Protein AF-A0A812ZRA8-F1 (afdb_monomer_lite)

pLDDT: mean 93.05, std 5.47, range [52.62, 98.0]

InterPro domains:
  IPR006816 ELMO domain [PF04727] (4-100)
  IPR006816 ELMO domain [PS51335] (1-103)
  IPR050868 Engulfment and cell motility domain-containing protein [PTHR12771] (16-101)

Sequence (103 aa):
MLRTMYGKLSRNKVCPTVGRHWELLGFQSGDPRTDLNRSGGVLNVIQMFYFFAHHFDLMKAAYLLAQDAQHNFPLACVSINITKMVIECLLQGRLSKLCNNSR

Secondary structure (DSSP, 8-state):
-HHHHHHHHH------SSSTHHHHTT-SSS-HHHHHHHTTTHHHHHHHHHHHHHSHHHHHHHHHHTT-TTT---HHHHHHHHHHHHHHHHHTTHHHHHHHHT-

Radius of gyration: 15.03 Å; chains: 1; bounding box: 38×28×41 Å

Structure (mmCIF, N/CA/C/O backbone):
data_AF-A0A812ZRA8-F1
#
_entry.id   AF-A0A812ZRA8-F1
#
loop_
_atom_site.group_PDB
_atom_site.id
_atom_site.type_symbol
_atom_site.label_atom_id
_atom_site.label_alt_id
_atom_site.label_comp_id
_atom_site.label_asym_id
_atom_site.label_entity_id
_atom_site.label_seq_id
_atom_site.pdbx_PDB_ins_code
_atom_site.Cartn_x
_atom_site.Cartn_y
_atom_site.Cartn_z
_atom_site.occupancy
_atom_site.B_iso_or_equiv
_atom_site.auth_seq_id
_atom_site.auth_comp_id
_atom_site.auth_asym_id
_atom_site.auth_atom_id
_atom_site.pdbx_PDB_model_num
ATOM 1 N N . MET A 1 1 ? 8.759 -1.554 3.807 1.00 92.06 1 MET A N 1
ATOM 2 C CA . MET A 1 1 ? 7.442 -2.223 3.691 1.00 92.06 1 MET A CA 1
ATOM 3 C C . MET A 1 1 ? 7.016 -2.334 2.231 1.00 92.06 1 MET A C 1
ATOM 5 O O . MET A 1 1 ? 7.131 -3.424 1.691 1.00 92.06 1 MET A O 1
ATOM 9 N N . LEU A 1 2 ? 6.662 -1.237 1.546 1.00 93.81 2 LEU A N 1
ATOM 10 C CA . LEU A 1 2 ? 6.208 -1.290 0.141 1.00 93.81 2 LEU A CA 1
ATOM 11 C C . LEU A 1 2 ? 7.219 -1.921 -0.831 1.00 93.81 2 LEU A C 1
ATOM 13 O O . LEU A 1 2 ? 6.860 -2.811 -1.593 1.00 93.81 2 LEU A O 1
ATOM 17 N N . ARG A 1 3 ? 8.504 -1.547 -0.751 1.00 94.06 3 ARG A N 1
ATOM 18 C CA . ARG A 1 3 ? 9.568 -2.156 -1.577 1.00 94.06 3 ARG A CA 1
ATOM 19 C C . ARG A 1 3 ? 9.684 -3.672 -1.376 1.00 94.06 3 ARG A C 1
ATOM 21 O O . ARG A 1 3 ? 9.902 -4.411 -2.329 1.00 94.06 3 ARG A O 1
ATOM 28 N N . THR A 1 4 ? 9.518 -4.138 -0.138 1.00 94.50 4 THR A N 1
ATOM 29 C CA . THR A 1 4 ? 9.536 -5.567 0.210 1.00 94.50 4 THR A CA 1
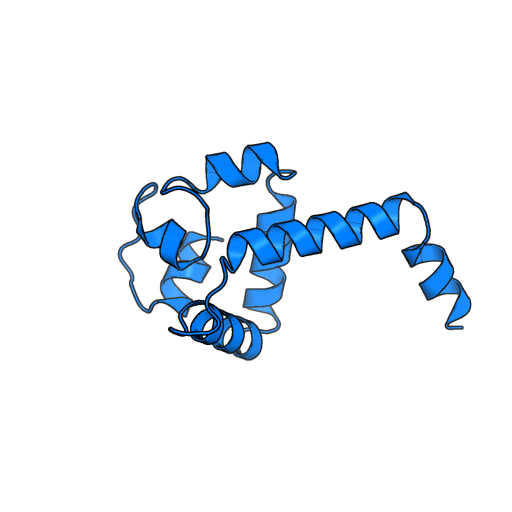ATOM 30 C C . THR A 1 4 ? 8.355 -6.299 -0.421 1.00 94.50 4 THR A C 1
ATOM 32 O O . THR A 1 4 ? 8.540 -7.367 -1.002 1.00 94.50 4 THR A O 1
ATOM 35 N N . MET A 1 5 ? 7.158 -5.709 -0.341 1.00 95.00 5 MET A N 1
ATOM 36 C CA . MET A 1 5 ? 5.953 -6.250 -0.970 1.00 95.00 5 MET A CA 1
ATOM 37 C C . MET A 1 5 ? 6.111 -6.328 -2.484 1.00 95.00 5 MET A C 1
ATOM 39 O O . MET A 1 5 ? 5.943 -7.404 -3.051 1.00 95.00 5 MET A O 1
ATOM 43 N N . TYR A 1 6 ? 6.511 -5.219 -3.116 1.00 94.62 6 TYR A N 1
ATOM 44 C CA . TYR A 1 6 ? 6.767 -5.161 -4.552 1.00 94.62 6 TYR A CA 1
ATOM 45 C C . TYR A 1 6 ? 7.742 -6.258 -4.978 1.00 94.62 6 TYR A C 1
ATOM 47 O O . TYR A 1 6 ? 7.432 -7.036 -5.879 1.00 94.62 6 TYR A O 1
ATOM 55 N N . GLY A 1 7 ? 8.887 -6.375 -4.300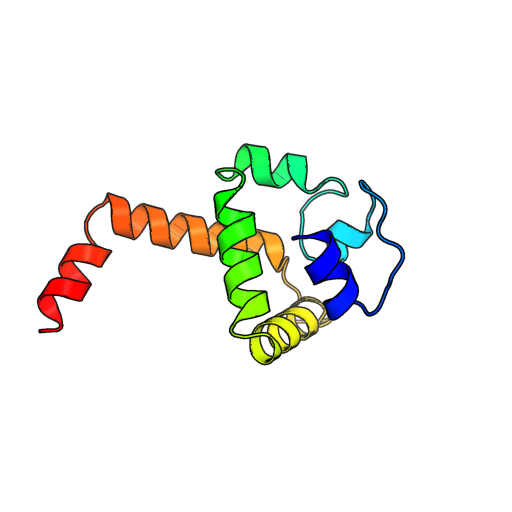 1.00 94.38 7 GLY A N 1
ATOM 56 C CA . GLY A 1 7 ? 9.912 -7.3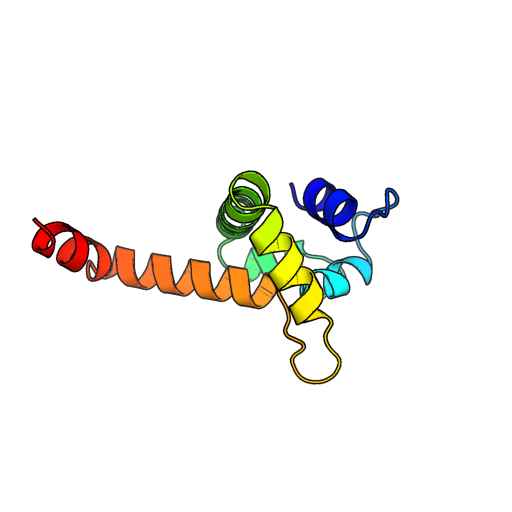42 -4.679 1.00 94.38 7 GLY A CA 1
ATOM 57 C C . GLY A 1 7 ? 9.473 -8.798 -4.533 1.00 94.38 7 GLY A C 1
ATOM 58 O O . GLY A 1 7 ? 9.818 -9.625 -5.376 1.00 94.38 7 GLY A O 1
ATOM 59 N N . LYS A 1 8 ? 8.675 -9.124 -3.508 1.00 94.75 8 LYS A N 1
ATOM 60 C CA . LYS A 1 8 ? 8.129 -10.480 -3.349 1.00 94.75 8 LYS A CA 1
ATOM 61 C C . LYS A 1 8 ? 6.992 -10.791 -4.324 1.00 94.75 8 LYS A C 1
ATOM 63 O O . LYS A 1 8 ? 6.947 -11.910 -4.828 1.00 94.75 8 LYS A O 1
ATOM 68 N N . LEU A 1 9 ? 6.089 -9.844 -4.578 1.00 93.75 9 LEU A N 1
ATOM 69 C CA . LEU A 1 9 ? 4.919 -10.055 -5.439 1.00 93.75 9 LEU A CA 1
ATOM 70 C C . LEU A 1 9 ? 5.300 -10.091 -6.924 1.00 93.75 9 LEU A C 1
ATOM 72 O O . LEU A 1 9 ? 4.939 -11.030 -7.625 1.00 93.75 9 LEU A O 1
ATOM 76 N N . SER A 1 10 ? 6.091 -9.116 -7.379 1.00 91.12 10 SER A N 1
ATOM 77 C CA . SER A 1 10 ? 6.507 -8.991 -8.786 1.00 91.12 10 SER A CA 1
ATOM 78 C C . SER A 1 10 ? 7.730 -9.838 -9.151 1.00 91.12 10 SER A C 1
ATOM 80 O O . SER A 1 10 ? 8.083 -9.936 -10.321 1.00 91.12 10 SER A O 1
ATOM 82 N N . ARG A 1 11 ? 8.419 -10.416 -8.153 1.00 89.50 11 ARG A N 1
ATOM 83 C CA . ARG A 1 11 ? 9.735 -11.074 -8.291 1.00 89.50 11 ARG A CA 1
ATOM 84 C C . ARG A 1 11 ? 10.844 -10.162 -8.851 1.00 89.50 11 ARG A C 1
ATOM 86 O O . ARG A 1 11 ? 11.918 -10.655 -9.190 1.00 89.50 11 ARG A O 1
ATOM 93 N N . ASN A 1 12 ? 10.638 -8.840 -8.875 1.00 88.44 12 ASN A N 1
ATOM 94 C CA . ASN A 1 12 ? 11.629 -7.860 -9.320 1.00 88.44 12 ASN A CA 1
ATOM 95 C C . ASN A 1 12 ? 12.410 -7.263 -8.145 1.00 88.44 12 ASN A C 1
ATOM 97 O O . ASN A 1 12 ? 11.845 -6.686 -7.219 1.00 88.44 12 ASN A O 1
ATOM 101 N N . LYS A 1 13 ? 13.744 -7.332 -8.198 1.00 82.88 13 LYS A N 1
ATOM 102 C CA . LYS A 1 13 ? 14.612 -6.756 -7.149 1.00 82.88 13 LYS A CA 1
ATOM 103 C C . LYS A 1 13 ? 14.865 -5.253 -7.330 1.00 82.88 13 LYS A C 1
ATOM 105 O O . LYS A 1 13 ? 15.213 -4.559 -6.371 1.00 82.88 13 LYS A O 1
ATOM 110 N N . VAL A 1 14 ? 14.681 -4.749 -8.550 1.00 89.81 14 VAL A N 1
ATOM 111 C CA . VAL A 1 14 ? 14.839 -3.331 -8.889 1.00 89.81 14 VAL A CA 1
ATOM 112 C C . VAL A 1 14 ? 13.534 -2.606 -8.581 1.00 89.81 14 VAL A C 1
ATOM 114 O O . VAL A 1 14 ? 12.501 -2.890 -9.176 1.00 89.81 14 VAL A O 1
ATOM 117 N N . CYS A 1 15 ? 13.583 -1.687 -7.622 1.00 91.38 15 CYS A N 1
ATOM 118 C CA . CYS A 1 15 ? 12.434 -0.915 -7.157 1.00 91.38 15 CYS A CA 1
ATOM 119 C C . CYS A 1 15 ? 12.936 0.494 -6.818 1.00 91.38 15 CYS A C 1
ATOM 121 O O . CYS A 1 15 ? 13.416 0.708 -5.698 1.00 91.38 15 CYS A O 1
ATOM 123 N N . PRO A 1 16 ? 12.962 1.406 -7.810 1.00 92.69 16 PRO A N 1
ATOM 124 C CA . PRO A 1 16 ? 13.301 2.802 -7.570 1.00 92.69 16 PRO A CA 1
ATOM 125 C C . PRO A 1 16 ? 12.243 3.456 -6.675 1.00 92.69 16 PRO A C 1
ATOM 127 O O . PRO A 1 16 ? 11.119 2.978 -6.568 1.00 92.69 16 PRO A O 1
ATOM 130 N N . THR A 1 17 ? 12.578 4.569 -6.026 1.00 89.31 17 THR A N 1
ATOM 131 C CA . THR A 1 17 ? 11.642 5.240 -5.107 1.00 89.31 17 THR A CA 1
ATOM 132 C C . THR A 1 17 ? 10.377 5.731 -5.818 1.00 89.31 17 THR A C 1
ATOM 134 O O . THR A 1 17 ? 9.296 5.682 -5.241 1.00 89.31 17 THR A O 1
ATOM 137 N N . VAL A 1 18 ? 10.502 6.154 -7.079 1.00 93.75 18 VAL A N 1
ATOM 138 C CA . VAL A 1 18 ? 9.412 6.652 -7.928 1.00 93.75 18 VAL A CA 1
ATOM 139 C C . VAL A 1 18 ? 9.456 5.920 -9.271 1.00 93.75 18 VAL A C 1
ATOM 141 O O . VAL A 1 18 ? 10.534 5.667 -9.810 1.00 93.75 18 VAL A O 1
ATOM 144 N N . GLY A 1 19 ? 8.294 5.560 -9.810 1.00 94.06 19 GLY A N 1
ATOM 145 C CA . GLY A 1 19 ? 8.131 4.996 -11.147 1.00 94.06 19 GLY A CA 1
ATOM 146 C C . GLY A 1 19 ? 6.834 4.202 -11.309 1.00 94.06 19 GLY A C 1
ATOM 147 O O . GLY A 1 19 ? 6.208 3.811 -10.328 1.00 94.06 19 GLY A O 1
ATOM 148 N N . ARG A 1 20 ? 6.480 3.885 -12.561 1.00 93.12 20 ARG A N 1
ATOM 149 C CA . ARG A 1 20 ? 5.233 3.181 -12.938 1.00 93.12 20 ARG A CA 1
ATOM 150 C C . ARG A 1 20 ? 5.038 1.812 -12.282 1.00 93.12 20 ARG A C 1
ATOM 152 O O . ARG A 1 20 ? 3.936 1.293 -12.225 1.00 93.12 20 ARG A O 1
ATOM 159 N N . HIS A 1 21 ? 6.099 1.214 -11.751 1.00 93.12 21 HIS A N 1
ATOM 160 C CA . HIS A 1 21 ? 6.011 -0.043 -11.014 1.00 93.12 21 HIS A CA 1
ATOM 161 C C . HIS A 1 21 ? 5.111 0.037 -9.764 1.00 93.12 21 HIS A C 1
ATOM 163 O O . HIS A 1 21 ? 4.603 -0.990 -9.321 1.00 93.12 21 HIS A O 1
ATOM 169 N N . TRP A 1 22 ? 4.872 1.233 -9.216 1.00 95.12 22 TRP A N 1
ATOM 170 C CA . TRP A 1 22 ? 3.882 1.428 -8.155 1.00 95.12 22 TRP A CA 1
ATOM 171 C C . TRP A 1 22 ? 2.439 1.342 -8.667 1.00 95.12 22 TRP A C 1
ATOM 173 O O . TRP A 1 22 ? 1.578 0.827 -7.956 1.00 95.12 22 TRP A O 1
ATOM 183 N N . GLU A 1 23 ? 2.181 1.726 -9.917 1.00 93.25 23 GLU A N 1
ATOM 184 C CA . GLU A 1 23 ? 0.872 1.547 -10.562 1.00 93.25 23 GLU A CA 1
ATOM 185 C C . GLU A 1 23 ? 0.553 0.055 -10.743 1.00 93.25 23 GLU A C 1
ATOM 187 O O . GLU A 1 23 ? -0.596 -0.349 -10.601 1.00 93.25 23 GLU A O 1
ATOM 192 N N . LEU A 1 24 ? 1.574 -0.799 -10.917 1.00 91.50 24 LEU A N 1
ATOM 193 C CA . LEU A 1 24 ? 1.400 -2.262 -10.930 1.00 91.50 24 LEU A CA 1
ATOM 194 C C . LEU A 1 24 ? 0.933 -2.822 -9.579 1.00 91.50 24 LEU A C 1
ATOM 196 O O . LEU A 1 24 ? 0.286 -3.862 -9.537 1.00 91.50 24 LEU A O 1
ATOM 200 N N . LEU A 1 25 ? 1.265 -2.159 -8.467 1.00 93.50 25 LEU A N 1
ATOM 201 C CA . LEU A 1 25 ? 0.694 -2.481 -7.153 1.00 93.50 25 LEU A CA 1
ATOM 202 C C . LEU A 1 25 ? -0.684 -1.836 -6.940 1.00 93.50 25 LEU A C 1
ATOM 204 O O . LEU A 1 25 ? -1.334 -2.111 -5.932 1.00 93.50 25 LEU A O 1
ATOM 208 N N . GLY A 1 26 ? -1.139 -1.003 -7.875 1.00 95.00 26 GLY A N 1
ATOM 209 C CA . GLY A 1 26 ? -2.429 -0.330 -7.832 1.00 95.00 26 GLY A CA 1
ATOM 210 C C . GLY A 1 26 ? -2.423 1.006 -7.094 1.00 95.00 26 GLY A C 1
ATOM 211 O O . GLY A 1 26 ? -3.455 1.356 -6.530 1.00 95.00 26 GLY A O 1
ATOM 212 N N . PHE A 1 27 ? -1.290 1.719 -7.038 1.00 95.62 27 PHE A N 1
ATOM 213 C CA . PHE A 1 27 ? -1.264 3.148 -6.680 1.00 95.62 27 PHE A CA 1
ATOM 214 C C . PHE A 1 27 ? -1.686 4.010 -7.882 1.00 95.62 27 PHE A C 1
ATOM 216 O O . PHE A 1 27 ? -1.510 3.586 -9.023 1.00 95.62 27 PHE A O 1
ATOM 223 N N . GLN A 1 28 ? -2.225 5.215 -7.655 1.00 92.50 28 GLN A N 1
ATOM 224 C CA . GLN A 1 28 ? -2.689 6.078 -8.755 1.00 92.50 28 GLN A CA 1
ATOM 225 C C . GLN A 1 28 ? -1.549 6.789 -9.481 1.00 92.50 28 GLN A C 1
ATOM 227 O O . GLN A 1 28 ? -1.724 7.252 -10.607 1.00 92.50 28 GLN A O 1
ATOM 232 N N . SER A 1 29 ? -0.393 6.917 -8.833 1.00 91.62 29 SER A N 1
ATOM 233 C CA . SER A 1 29 ? 0.775 7.556 -9.421 1.00 91.62 29 SER A CA 1
ATOM 234 C C . SER A 1 29 ? 2.034 6.720 -9.233 1.00 91.62 29 SER A C 1
ATOM 236 O O . SER A 1 29 ? 2.122 5.840 -8.374 1.00 91.62 29 SER A O 1
ATOM 238 N N . GLY A 1 30 ? 3.065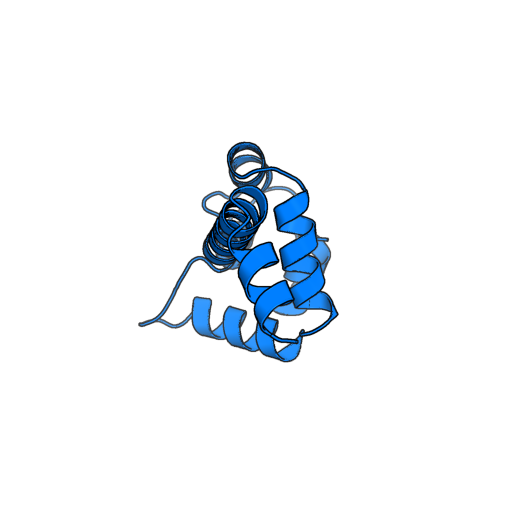 7.073 -9.997 1.00 92.94 30 GLY A N 1
ATOM 239 C CA . GLY A 1 30 ? 4.404 6.539 -9.804 1.00 92.94 30 GLY A CA 1
ATOM 240 C C . GLY A 1 30 ? 5.066 6.950 -8.484 1.00 92.94 30 GLY A C 1
ATOM 241 O O . GLY A 1 30 ? 6.198 6.541 -8.256 1.00 92.94 30 GLY A O 1
ATOM 242 N N . ASP A 1 31 ? 4.431 7.748 -7.621 1.00 94.31 31 ASP A N 1
ATOM 243 C CA . ASP A 1 31 ? 4.928 8.036 -6.276 1.00 94.31 31 ASP A CA 1
ATOM 244 C C . ASP A 1 31 ? 3.865 7.693 -5.214 1.00 94.31 31 ASP A C 1
ATOM 246 O O . ASP A 1 31 ? 2.952 8.492 -4.977 1.00 94.31 31 ASP A O 1
ATOM 250 N N . PRO A 1 32 ? 4.007 6.561 -4.496 1.00 92.62 32 PRO A N 1
ATOM 251 C CA . PRO A 1 32 ? 3.006 6.091 -3.538 1.00 92.62 32 PRO A CA 1
ATOM 252 C C . PRO A 1 32 ? 2.811 7.054 -2.361 1.00 92.62 32 PRO A C 1
ATOM 254 O O . PRO A 1 32 ? 1.802 6.982 -1.661 1.00 92.62 32 PRO A O 1
ATOM 257 N N . ARG A 1 33 ? 3.756 7.975 -2.118 1.00 91.94 33 ARG A N 1
ATOM 258 C CA . ARG A 1 33 ? 3.621 8.997 -1.069 1.00 91.94 33 ARG A CA 1
ATOM 259 C C . ARG A 1 33 ? 2.463 9.947 -1.361 1.00 91.94 33 ARG A C 1
ATOM 261 O O . ARG A 1 33 ? 1.827 10.418 -0.424 1.00 91.94 33 ARG A O 1
ATOM 268 N N . THR A 1 34 ? 2.181 10.222 -2.633 1.00 90.12 34 THR A N 1
ATOM 269 C CA . THR A 1 34 ? 1.111 11.151 -3.025 1.00 90.12 34 THR A CA 1
ATOM 270 C C . THR A 1 34 ? -0.269 10.600 -2.670 1.00 90.12 34 THR A C 1
ATOM 272 O O . THR A 1 34 ? -1.068 11.320 -2.069 1.00 90.12 34 THR A O 1
ATOM 275 N N . ASP A 1 35 ? -0.508 9.318 -2.952 1.00 88.06 35 ASP A N 1
ATOM 276 C CA . ASP A 1 35 ? -1.698 8.584 -2.535 1.00 88.06 35 ASP A CA 1
ATOM 277 C C . ASP A 1 35 ? -1.793 8.547 -1.002 1.00 88.06 35 ASP A C 1
ATOM 279 O O . ASP A 1 35 ? -2.760 9.026 -0.413 1.00 88.06 35 ASP A O 1
ATOM 283 N N . LEU A 1 36 ? -0.743 8.071 -0.326 1.00 90.94 36 LEU A N 1
ATOM 284 C CA . LEU A 1 36 ? -0.753 7.878 1.128 1.00 90.94 36 LEU A CA 1
ATOM 285 C C . LEU A 1 36 ? -0.981 9.176 1.910 1.00 90.94 36 LEU A C 1
ATOM 287 O O . LEU A 1 36 ? -1.733 9.169 2.887 1.00 90.94 36 LEU A O 1
ATOM 291 N N . ASN A 1 37 ? -0.390 10.293 1.479 1.00 89.06 37 ASN A N 1
A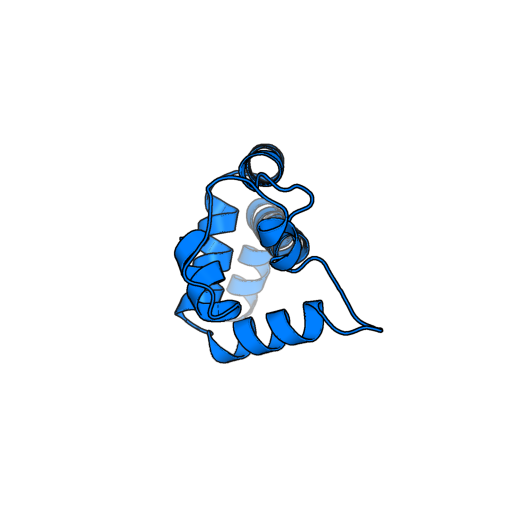TOM 292 C CA . ASN A 1 37 ? -0.569 11.591 2.134 1.00 89.06 37 ASN A CA 1
ATOM 293 C C . ASN A 1 37 ? -2.029 12.073 2.099 1.00 89.06 37 ASN A C 1
ATOM 295 O O . ASN A 1 37 ? -2.443 12.818 2.983 1.00 89.06 37 ASN A O 1
ATOM 299 N N . ARG A 1 38 ? -2.822 11.630 1.116 1.00 84.19 38 ARG A N 1
ATOM 300 C CA . ARG A 1 38 ? -4.250 11.968 0.997 1.00 84.19 38 ARG A CA 1
ATOM 301 C C . ARG A 1 38 ? -5.164 10.990 1.733 1.00 84.19 38 ARG A C 1
ATOM 303 O O . ARG A 1 38 ? -6.327 11.306 1.966 1.00 84.19 38 ARG A O 1
ATOM 310 N N . SER A 1 39 ? -4.661 9.810 2.092 1.00 82.12 39 SER A N 1
ATOM 311 C CA . SER A 1 39 ? -5.496 8.683 2.521 1.00 82.12 39 SER A CA 1
ATOM 312 C C . SER A 1 39 ? -5.301 8.250 3.975 1.00 82.12 39 SER A C 1
ATOM 314 O O . SER A 1 39 ? -5.673 7.137 4.329 1.00 82.12 39 SER A O 1
ATOM 316 N N . GLY A 1 40 ? -4.720 9.087 4.837 1.00 80.69 40 GLY A N 1
ATOM 317 C CA . GLY A 1 40 ? -4.465 8.727 6.243 1.00 80.69 40 GLY A CA 1
ATOM 318 C C . GLY A 1 40 ? -3.084 8.111 6.497 1.00 80.69 40 GLY A C 1
ATOM 319 O O . GLY A 1 40 ? -2.847 7.505 7.541 1.00 80.69 40 GLY A O 1
ATOM 320 N N . GLY A 1 41 ? -2.151 8.278 5.556 1.00 90.50 41 GLY A N 1
ATOM 321 C CA . GLY A 1 41 ? -0.722 8.085 5.780 1.00 90.50 41 GLY A CA 1
ATOM 322 C C . GLY A 1 41 ? -0.309 6.639 6.052 1.00 90.50 41 GLY A C 1
ATOM 323 O O . GLY A 1 41 ? -0.740 5.701 5.376 1.00 90.50 41 GLY A O 1
ATOM 324 N N . VAL A 1 42 ? 0.578 6.472 7.037 1.00 93.12 42 VAL A N 1
ATOM 325 C CA . VAL A 1 42 ? 1.316 5.225 7.301 1.00 93.12 42 VAL A CA 1
ATOM 326 C C . VAL A 1 42 ? 0.424 4.047 7.702 1.00 93.12 42 VAL A C 1
ATOM 328 O O . VAL A 1 42 ? 0.795 2.902 7.450 1.00 93.12 42 VAL A O 1
ATOM 331 N N . LEU A 1 43 ? -0.765 4.299 8.263 1.00 94.75 43 LEU A N 1
ATOM 332 C CA . LEU A 1 43 ? -1.685 3.240 8.685 1.00 94.75 43 LEU A CA 1
ATOM 333 C C . LEU A 1 43 ? -2.049 2.310 7.522 1.00 94.75 43 LEU A C 1
ATOM 335 O O . LEU A 1 43 ? -2.026 1.093 7.688 1.00 94.75 43 LEU A O 1
ATOM 339 N N . ASN A 1 44 ? -2.295 2.860 6.331 1.00 95.12 44 ASN A N 1
ATOM 340 C CA . ASN A 1 44 ? -2.601 2.053 5.148 1.00 95.12 44 ASN A CA 1
ATOM 341 C C . ASN A 1 44 ? -1.440 1.134 4.761 1.00 95.12 44 ASN A C 1
ATOM 343 O O . ASN A 1 44 ? -1.648 -0.013 4.373 1.00 95.12 44 ASN A O 1
ATOM 347 N N . VAL A 1 45 ? -0.202 1.623 4.896 1.00 95.06 45 VAL A N 1
ATOM 348 C CA . VAL A 1 45 ? 0.996 0.818 4.627 1.00 95.06 45 VAL A CA 1
ATOM 349 C C . VAL A 1 45 ? 1.104 -0.317 5.636 1.00 95.06 45 VAL A C 1
ATOM 351 O O . VAL A 1 45 ? 1.431 -1.435 5.249 1.00 95.06 45 VAL A O 1
ATOM 354 N N . ILE A 1 46 ? 0.810 -0.048 6.909 1.00 96.00 46 ILE A N 1
ATOM 355 C CA . ILE A 1 46 ? 0.841 -1.054 7.974 1.00 96.00 46 ILE A CA 1
ATOM 356 C C . ILE A 1 46 ? -0.222 -2.124 7.733 1.00 96.00 46 ILE A C 1
ATOM 358 O O . ILE A 1 46 ? 0.120 -3.301 7.733 1.00 96.00 46 ILE A O 1
ATOM 362 N N . GLN A 1 47 ? -1.471 -1.736 7.470 1.00 95.81 47 GLN A N 1
ATOM 363 C CA . GLN A 1 47 ? -2.572 -2.674 7.226 1.00 95.81 47 GLN A CA 1
ATOM 364 C C . GLN A 1 47 ? -2.307 -3.554 6.000 1.00 95.81 47 GLN A C 1
ATOM 366 O O . GLN A 1 47 ? -2.382 -4.780 6.072 1.00 95.81 47 GLN A O 1
ATOM 371 N N . MET A 1 48 ? -1.901 -2.943 4.887 1.00 95.94 48 MET A N 1
ATOM 372 C CA . MET A 1 48 ? -1.599 -3.679 3.662 1.00 95.94 48 MET A CA 1
ATOM 373 C C . MET A 1 48 ? -0.372 -4.594 3.826 1.00 95.94 48 MET A C 1
ATOM 375 O O . MET A 1 48 ? -0.362 -5.721 3.332 1.00 95.94 48 MET A O 1
ATOM 379 N N . PHE A 1 49 ? 0.660 -4.150 4.550 1.00 97.12 49 PHE A N 1
ATOM 380 C CA . PHE A 1 49 ? 1.825 -4.986 4.845 1.00 97.12 49 PHE A CA 1
ATOM 381 C C . PHE A 1 49 ? 1.499 -6.118 5.820 1.00 97.12 49 PHE A C 1
ATOM 383 O O . PHE A 1 49 ? 2.035 -7.210 5.664 1.00 97.12 49 PHE A O 1
ATOM 390 N N . TYR A 1 50 ? 0.623 -5.881 6.798 1.00 97.62 50 TYR A N 1
ATOM 391 C CA . TYR A 1 50 ? 0.139 -6.910 7.714 1.00 97.62 50 TYR A CA 1
ATOM 392 C C . TYR A 1 50 ? -0.592 -8.007 6.938 1.00 97.62 50 TYR A C 1
ATOM 394 O O . TYR A 1 50 ? -0.251 -9.181 7.067 1.00 97.62 50 TYR A O 1
ATOM 402 N N . PHE A 1 51 ? -1.511 -7.622 6.048 1.00 97.44 51 PHE A N 1
ATOM 403 C CA . PHE A 1 51 ? -2.194 -8.560 5.160 1.00 97.44 51 PHE A CA 1
ATOM 404 C C . PHE A 1 51 ? -1.202 -9.362 4.305 1.00 97.44 51 PHE A C 1
ATOM 406 O O . PHE A 1 51 ? -1.262 -10.589 4.266 1.00 97.44 51 PHE A O 1
ATOM 413 N N . PHE A 1 52 ? -0.218 -8.690 3.704 1.00 97.69 52 PHE A N 1
ATOM 414 C CA . PHE A 1 52 ? 0.860 -9.344 2.961 1.00 97.69 52 PHE A CA 1
ATOM 415 C C . PHE A 1 52 ? 1.691 -10.320 3.813 1.00 97.69 52 PHE A C 1
ATOM 417 O O . PHE A 1 52 ? 2.065 -11.384 3.323 1.00 97.69 52 PHE A O 1
ATOM 424 N N . ALA A 1 53 ? 2.020 -9.958 5.054 1.00 97.56 53 ALA A N 1
ATOM 425 C CA . ALA A 1 53 ? 2.909 -10.736 5.912 1.00 97.56 53 ALA A CA 1
ATOM 426 C C . ALA A 1 53 ? 2.215 -11.965 6.516 1.00 97.56 53 ALA A C 1
ATOM 428 O O . ALA A 1 53 ? 2.840 -13.020 6.615 1.00 97.56 53 ALA A O 1
ATOM 429 N N . HIS A 1 54 ?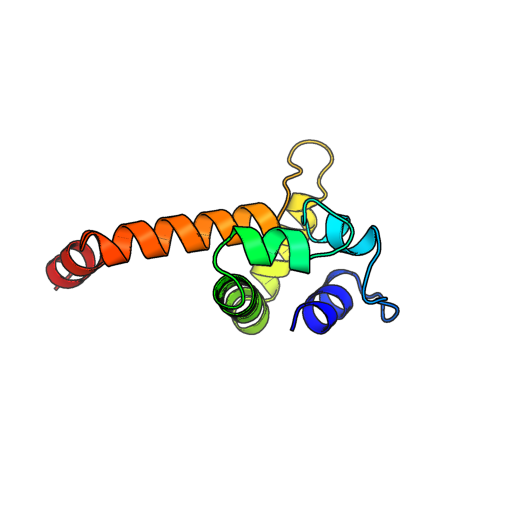 0.941 -11.838 6.893 1.00 98.00 54 HIS A N 1
ATOM 430 C CA . HIS A 1 54 ? 0.183 -12.896 7.567 1.00 98.00 54 HIS A CA 1
ATOM 431 C C . HIS A 1 54 ? -0.664 -13.748 6.616 1.00 98.00 54 HIS A C 1
ATOM 433 O O . HIS A 1 54 ? -0.946 -14.904 6.919 1.00 98.00 54 HIS A O 1
ATOM 439 N N . HIS A 1 55 ? -1.034 -13.211 5.452 1.00 97.56 55 HIS A N 1
ATOM 440 C CA . HIS A 1 55 ? -1.889 -13.881 4.471 1.00 97.56 55 HIS A CA 1
ATOM 441 C C . HIS A 1 55 ? -1.296 -13.771 3.061 1.00 97.56 55 HIS A C 1
ATOM 443 O O . HIS A 1 55 ? -1.966 -13.365 2.110 1.00 97.56 55 HIS A O 1
ATOM 449 N N . PHE A 1 56 ? -0.016 -14.129 2.923 1.00 97.19 56 PHE A N 1
ATOM 450 C CA . PHE A 1 56 ? 0.736 -13.947 1.679 1.00 97.19 56 PHE A CA 1
ATOM 451 C C . PHE A 1 56 ? 0.075 -14.601 0.459 1.00 97.19 56 PHE A C 1
ATOM 453 O O . PHE A 1 56 ? -0.001 -13.967 -0.591 1.00 97.19 56 PHE A O 1
ATOM 460 N N . ASP A 1 57 ? -0.426 -15.833 0.582 1.00 97.50 57 ASP A N 1
ATOM 461 C CA . ASP A 1 57 ? -1.044 -16.539 -0.548 1.00 97.50 57 ASP A CA 1
ATOM 462 C C . ASP A 1 57 ? -2.310 -15.831 -1.041 1.00 97.50 57 ASP A C 1
ATOM 464 O O . ASP A 1 57 ? -2.509 -15.687 -2.248 1.00 97.50 57 ASP A O 1
ATOM 468 N N . LEU A 1 58 ? -3.113 -15.292 -0.118 1.00 97.62 58 LEU A N 1
ATOM 469 C CA . LEU A 1 58 ? -4.306 -14.518 -0.452 1.00 97.62 58 LEU A CA 1
ATOM 470 C C . LEU A 1 58 ? -3.942 -13.156 -1.055 1.00 97.62 58 LEU A C 1
ATOM 472 O O . LEU A 1 58 ? -4.510 -12.766 -2.072 1.00 97.62 58 LEU A O 1
ATOM 476 N N . MET A 1 59 ? -2.949 -12.460 -0.492 1.00 97.06 59 MET A N 1
ATOM 477 C CA . MET A 1 59 ? -2.420 -11.218 -1.068 1.00 97.06 59 MET A CA 1
ATOM 478 C C . MET A 1 59 ? -1.876 -11.447 -2.486 1.00 97.06 59 MET A C 1
ATOM 480 O O . MET A 1 59 ? -2.080 -10.623 -3.377 1.00 97.06 59 MET A O 1
ATOM 484 N N . LYS A 1 60 ? -1.201 -12.576 -2.723 1.00 96.69 60 LYS A N 1
ATOM 485 C CA . LYS A 1 60 ? -0.680 -12.950 -4.040 1.00 96.69 60 LYS A CA 1
ATOM 486 C C . LYS A 1 60 ? -1.807 -13.268 -5.021 1.00 96.69 60 LYS A C 1
ATOM 488 O O . LYS A 1 60 ? -1.739 -12.815 -6.159 1.00 96.69 60 LYS A O 1
ATOM 493 N N . ALA A 1 61 ? -2.834 -14.003 -4.599 1.00 96.50 61 ALA A N 1
ATOM 494 C CA . ALA A 1 61 ? -4.013 -14.257 -5.424 1.00 96.50 61 ALA A CA 1
ATOM 495 C C . ALA A 1 61 ? -4.729 -12.947 -5.795 1.00 96.50 61 ALA A C 1
ATOM 497 O O . ALA A 1 61 ? -5.012 -12.719 -6.968 1.00 96.50 61 ALA A O 1
ATOM 498 N N . ALA A 1 62 ? -4.921 -12.045 -4.827 1.00 96.25 62 ALA A N 1
ATOM 499 C CA . ALA A 1 62 ? -5.490 -10.719 -5.063 1.00 96.25 62 ALA A CA 1
ATOM 500 C C . ALA A 1 62 ? -4.628 -9.880 -6.021 1.00 96.25 62 ALA A C 1
ATOM 502 O O . ALA A 1 62 ? -5.163 -9.224 -6.905 1.00 96.25 62 ALA A O 1
ATOM 503 N N . TYR A 1 63 ? -3.299 -9.935 -5.892 1.00 96.06 63 TYR A N 1
ATOM 504 C CA . TYR A 1 63 ? -2.366 -9.268 -6.806 1.00 96.06 63 TYR A CA 1
ATOM 505 C C . TYR A 1 63 ? -2.432 -9.803 -8.239 1.00 96.06 63 TYR A C 1
ATOM 507 O O . TYR A 1 63 ? -2.337 -9.019 -9.182 1.00 96.06 63 TYR A O 1
ATOM 515 N N . LEU A 1 64 ? -2.597 -11.114 -8.423 1.00 95.38 64 LEU A N 1
ATOM 516 C CA . LEU A 1 64 ? -2.770 -11.701 -9.753 1.00 95.38 64 LEU A CA 1
ATOM 517 C C . LEU A 1 64 ? -4.125 -11.316 -10.357 1.00 95.38 64 LEU A C 1
ATOM 519 O O . LEU A 1 64 ? -4.170 -10.905 -11.511 1.00 95.38 64 LEU A O 1
ATOM 523 N N . LEU A 1 65 ? -5.201 -11.372 -9.567 1.00 95.69 65 LEU A N 1
ATOM 524 C CA . LEU A 1 65 ? -6.538 -10.962 -10.006 1.00 95.69 65 LEU A CA 1
ATOM 525 C C . LEU A 1 65 ? -6.597 -9.470 -10.360 1.00 95.69 65 LEU A C 1
ATOM 527 O O . LEU A 1 65 ? -7.207 -9.097 -11.352 1.00 95.69 65 LEU A O 1
ATOM 531 N N . ALA A 1 66 ? -5.908 -8.619 -9.599 1.00 95.75 66 ALA A N 1
ATOM 532 C CA . ALA A 1 66 ? -5.813 -7.185 -9.868 1.00 95.75 66 ALA A CA 1
ATOM 533 C C . ALA A 1 66 ? -5.195 -6.856 -11.242 1.00 95.75 66 ALA A C 1
ATOM 535 O O . ALA A 1 66 ? -5.393 -5.752 -11.746 1.00 95.75 66 ALA A O 1
ATOM 536 N N . GLN A 1 67 ? -4.461 -7.798 -11.841 1.00 92.44 67 GLN A N 1
ATOM 537 C CA . GLN A 1 67 ? -3.839 -7.682 -13.164 1.00 92.44 67 GLN A CA 1
ATOM 538 C C . GLN A 1 67 ? -4.627 -8.408 -14.267 1.00 92.44 67 GLN A C 1
ATOM 540 O O . GLN A 1 67 ? -4.179 -8.432 -15.413 1.00 92.44 67 GLN A O 1
ATOM 545 N N . ASP A 1 68 ? -5.772 -9.010 -13.938 1.00 93.69 68 ASP A N 1
ATOM 546 C CA . ASP A 1 68 ? -6.619 -9.704 -14.905 1.00 93.69 68 ASP A CA 1
ATOM 547 C C . ASP A 1 68 ? -7.161 -8.743 -15.973 1.00 93.69 68 ASP A C 1
ATOM 549 O O . ASP A 1 68 ? -7.508 -7.602 -15.685 1.00 93.69 68 ASP A O 1
ATOM 553 N N . ALA A 1 69 ? -7.274 -9.201 -17.219 1.00 90.94 69 ALA A N 1
ATOM 554 C CA . ALA A 1 69 ? -7.700 -8.339 -18.321 1.00 90.94 69 ALA A CA 1
ATOM 555 C C . ALA A 1 69 ? -9.163 -7.869 -18.204 1.00 90.94 69 ALA A C 1
ATOM 557 O O . ALA A 1 69 ? -9.500 -6.820 -18.751 1.00 90.94 69 ALA A O 1
ATOM 558 N N . GLN A 1 70 ? -10.026 -8.630 -17.523 1.00 91.44 70 GLN A N 1
ATOM 559 C CA . GLN A 1 70 ? -11.452 -8.315 -17.386 1.00 91.44 70 GLN A CA 1
ATOM 560 C C . GLN A 1 70 ? -11.814 -7.780 -15.998 1.00 91.44 70 GLN A C 1
ATOM 562 O O . GLN A 1 70 ? -12.700 -6.936 -15.887 1.00 91.44 70 GLN A O 1
ATOM 567 N N . HIS A 1 71 ? -11.129 -8.249 -14.955 1.00 89.25 71 HIS A N 1
ATOM 568 C CA . HIS A 1 71 ? -11.438 -7.939 -13.557 1.00 89.25 71 HIS A CA 1
ATOM 569 C C . HIS A 1 71 ? -10.328 -7.144 -12.864 1.00 89.25 71 HIS A C 1
ATOM 571 O O . HIS A 1 71 ? -10.196 -7.230 -11.642 1.00 89.25 71 HIS A O 1
ATOM 577 N N . ASN A 1 72 ? -9.508 -6.395 -13.610 1.00 93.62 72 ASN A N 1
ATOM 578 C CA . ASN A 1 72 ? -8.465 -5.580 -12.998 1.00 93.62 72 ASN A CA 1
ATOM 579 C C . ASN A 1 72 ? -9.037 -4.578 -11.992 1.00 93.62 72 ASN A C 1
ATOM 581 O O . ASN A 1 72 ? -10.133 -4.033 -12.126 1.00 93.62 72 ASN A O 1
ATOM 585 N N . PHE A 1 73 ? -8.248 -4.305 -10.962 1.00 96.12 73 PHE A N 1
ATOM 586 C CA . PHE A 1 73 ? -8.556 -3.257 -10.003 1.00 96.12 73 PHE A CA 1
ATOM 587 C C . PHE A 1 73 ? -7.268 -2.732 -9.365 1.00 96.12 73 PHE A C 1
ATOM 589 O O . PHE A 1 73 ? -6.287 -3.467 -9.233 1.00 96.12 73 PHE A O 1
ATOM 596 N N . PRO A 1 74 ? -7.244 -1.466 -8.920 1.00 96.19 74 PRO A N 1
ATOM 597 C CA . PRO A 1 74 ? -6.077 -0.898 -8.260 1.00 96.19 74 PRO A CA 1
ATOM 598 C C . PRO A 1 74 ? -5.957 -1.441 -6.827 1.00 96.19 74 PRO A C 1
ATOM 600 O O . PRO A 1 74 ? -6.535 -0.889 -5.890 1.00 96.19 74 PRO A O 1
ATOM 603 N N . LEU A 1 75 ? -5.216 -2.542 -6.647 1.00 96.62 75 LEU A N 1
ATOM 604 C CA . LEU A 1 75 ? -5.096 -3.262 -5.370 1.00 96.62 75 LEU A CA 1
ATOM 605 C C . LEU A 1 75 ? -4.735 -2.358 -4.179 1.00 96.62 75 LEU A C 1
ATOM 607 O O . LEU A 1 75 ? -5.381 -2.453 -3.130 1.00 96.62 75 LEU A O 1
ATOM 611 N N . ALA A 1 76 ? -3.739 -1.475 -4.316 1.00 95.94 76 ALA A N 1
ATOM 612 C CA . ALA A 1 76 ? -3.364 -0.563 -3.235 1.00 95.94 76 ALA A CA 1
ATOM 613 C C . ALA A 1 76 ? -4.487 0.436 -2.910 1.00 95.94 76 ALA A C 1
ATOM 615 O O . ALA A 1 76 ? -4.826 0.590 -1.736 1.00 95.94 76 ALA A O 1
ATOM 616 N N . CYS A 1 77 ? -5.126 1.054 -3.911 1.00 95.50 77 CYS A N 1
ATOM 617 C CA . CYS A 1 77 ? -6.275 1.940 -3.684 1.00 95.50 77 CYS A CA 1
ATOM 618 C C . CYS A 1 77 ? -7.448 1.221 -3.007 1.00 95.50 77 CYS A C 1
ATOM 620 O O . CYS A 1 77 ? -8.047 1.759 -2.076 1.00 95.50 77 CYS A O 1
ATOM 622 N N . VAL A 1 78 ? -7.767 -0.002 -3.435 1.00 96.06 78 VAL A N 1
ATOM 623 C CA . VAL A 1 78 ? -8.816 -0.816 -2.804 1.00 96.06 78 VAL A CA 1
ATOM 624 C C . VAL A 1 78 ? -8.460 -1.116 -1.346 1.00 96.06 78 VAL A C 1
ATOM 626 O O . VAL A 1 78 ? -9.295 -0.926 -0.464 1.00 96.06 78 VAL A O 1
ATOM 629 N N . SER A 1 79 ? -7.211 -1.494 -1.063 1.00 96.12 79 SER A N 1
ATOM 630 C CA . SER A 1 79 ? -6.738 -1.763 0.306 1.00 96.12 79 SER A CA 1
ATOM 631 C C . SER A 1 79 ? -6.817 -0.523 1.207 1.00 96.12 79 SER A C 1
ATOM 633 O O . SER A 1 79 ? -7.227 -0.610 2.369 1.00 96.12 79 SER A O 1
ATOM 635 N N . ILE A 1 80 ? -6.468 0.646 0.662 1.00 95.56 80 ILE A N 1
ATOM 636 C CA . ILE A 1 80 ? -6.610 1.946 1.328 1.00 95.56 80 ILE A CA 1
ATOM 637 C C . ILE A 1 80 ? -8.086 2.230 1.641 1.00 95.56 80 ILE A C 1
ATOM 639 O O . ILE A 1 80 ? -8.428 2.574 2.772 1.00 95.56 80 ILE A O 1
ATOM 643 N N . ASN A 1 81 ? -8.979 2.037 0.668 1.00 95.44 81 ASN A N 1
ATOM 644 C CA . ASN A 1 81 ? -10.411 2.273 0.851 1.00 95.44 81 ASN A CA 1
ATOM 645 C C . ASN A 1 81 ? -11.020 1.332 1.895 1.00 95.44 81 ASN A C 1
ATOM 647 O O . ASN A 1 81 ? -11.808 1.778 2.726 1.00 95.44 81 ASN A O 1
ATOM 651 N N . ILE A 1 82 ? -10.628 0.055 1.905 1.00 96.12 82 ILE A N 1
ATOM 652 C CA . ILE A 1 82 ? -11.045 -0.902 2.939 1.00 96.12 82 ILE A CA 1
ATOM 653 C C . ILE A 1 82 ? -10.578 -0.436 4.318 1.00 96.12 82 ILE A C 1
ATOM 655 O O . ILE A 1 82 ? -11.385 -0.378 5.245 1.00 96.12 82 ILE A O 1
ATOM 659 N N . THR A 1 83 ? -9.309 -0.039 4.447 1.00 95.81 83 THR A N 1
ATOM 660 C CA . THR A 1 83 ? -8.769 0.493 5.709 1.00 95.81 83 THR A CA 1
ATOM 661 C C . THR A 1 83 ? -9.589 1.688 6.190 1.00 95.81 83 THR A C 1
ATOM 663 O O . THR A 1 83 ? -10.004 1.728 7.348 1.00 95.81 83 THR A O 1
ATOM 666 N N . LYS A 1 84 ? -9.898 2.629 5.291 1.00 94.62 84 LYS A N 1
ATOM 667 C CA . LYS A 1 84 ? -10.739 3.790 5.593 1.00 94.62 84 LYS A CA 1
ATOM 668 C C . LYS A 1 84 ? -12.135 3.381 6.077 1.00 94.62 84 LYS A C 1
ATOM 670 O O . LYS A 1 84 ? -12.549 3.833 7.140 1.00 94.62 84 LYS A O 1
ATOM 675 N N . MET A 1 85 ? -12.824 2.493 5.355 1.00 95.25 85 MET A N 1
ATOM 676 C CA . MET A 1 85 ? -14.163 2.011 5.727 1.00 95.25 85 MET A CA 1
ATOM 677 C C . MET A 1 85 ? -14.173 1.349 7.111 1.00 95.25 85 MET A C 1
ATOM 679 O O . MET A 1 85 ? -15.065 1.606 7.919 1.00 95.25 85 MET A O 1
ATOM 683 N N . VAL A 1 86 ? -13.166 0.525 7.414 1.00 94.56 86 VAL A N 1
ATOM 684 C CA . VAL A 1 86 ? -13.041 -0.140 8.721 1.00 94.56 86 VAL A CA 1
ATOM 685 C C . VAL A 1 86 ? -12.832 0.881 9.838 1.00 94.56 86 VAL A C 1
ATOM 687 O O . VAL A 1 86 ? -13.498 0.799 10.871 1.00 94.56 86 VAL A O 1
ATOM 690 N N . ILE A 1 87 ? -11.955 1.865 9.631 1.00 94.12 87 ILE A N 1
ATOM 691 C CA . ILE A 1 87 ? -11.703 2.924 10.615 1.00 94.12 87 ILE A CA 1
ATOM 692 C C . ILE A 1 87 ? -12.949 3.785 10.834 1.00 94.12 87 ILE A C 1
ATOM 694 O O . ILE A 1 87 ? -13.292 4.064 11.979 1.00 94.12 87 ILE A O 1
ATOM 698 N N . GLU A 1 88 ? -13.679 4.150 9.781 1.00 94.62 88 GLU A N 1
ATOM 699 C CA . GLU A 1 88 ? -14.942 4.887 9.907 1.00 94.62 88 GLU A CA 1
ATOM 700 C C . GLU A 1 88 ? -15.990 4.092 10.699 1.00 94.62 88 GLU A C 1
ATOM 702 O O . GLU A 1 88 ? -16.625 4.630 11.608 1.00 94.62 88 GLU A O 1
ATOM 707 N N . CYS A 1 89 ? -16.146 2.796 10.414 1.00 95.50 89 CYS A N 1
ATOM 708 C CA . CYS A 1 89 ? -17.028 1.907 11.174 1.00 95.50 89 CYS A CA 1
ATOM 709 C C . CYS A 1 89 ? -16.620 1.791 12.651 1.00 95.50 89 CYS A C 1
ATOM 711 O O . CYS A 1 89 ? -17.492 1.728 13.524 1.00 95.50 89 CYS A O 1
ATOM 713 N N . LEU A 1 90 ? -15.316 1.757 12.936 1.00 94.38 90 LEU A N 1
ATOM 714 C CA . LEU A 1 90 ? -14.786 1.701 14.295 1.00 94.38 90 LEU A CA 1
ATOM 715 C C . LEU A 1 90 ? -15.035 3.009 15.054 1.00 94.38 90 LEU A C 1
ATOM 717 O O . LEU A 1 90 ? -15.581 2.976 16.154 1.00 94.38 90 LEU A O 1
ATOM 721 N N . LEU A 1 91 ? -14.690 4.153 14.458 1.00 94.69 91 LEU A N 1
ATOM 722 C CA . LEU A 1 91 ? -14.843 5.474 15.078 1.00 94.69 91 LEU A CA 1
ATOM 723 C C . LEU A 1 91 ? -16.310 5.838 15.324 1.00 94.69 91 LEU A C 1
ATOM 725 O O . LEU A 1 91 ? -16.623 6.510 16.300 1.00 94.69 91 LEU A O 1
ATOM 729 N N . GLN A 1 92 ? -17.225 5.348 14.487 1.00 96.69 92 GLN A N 1
ATOM 730 C CA . GLN A 1 92 ? -18.668 5.503 14.692 1.00 96.69 92 GLN A CA 1
ATOM 731 C C . GLN A 1 92 ? -19.249 4.516 15.722 1.00 96.69 92 GLN A C 1
ATOM 733 O O . GLN A 1 92 ? -20.463 4.456 15.904 1.00 96.69 92 GLN A O 1
ATOM 738 N N . GLY A 1 93 ? -18.417 3.681 16.351 1.00 95.00 93 GLY A N 1
ATOM 739 C CA . GLY A 1 93 ? -18.837 2.687 17.341 1.00 95.00 93 GLY A CA 1
ATOM 740 C C . GLY A 1 93 ? -19.620 1.500 16.767 1.00 95.00 93 GLY A C 1
ATOM 741 O O . GLY A 1 93 ? -20.008 0.611 17.525 1.00 95.00 93 GLY A O 1
ATOM 742 N N . ARG A 1 94 ? -19.835 1.437 15.443 1.00 94.44 94 ARG A N 1
ATOM 743 C CA . ARG A 1 94 ? -20.577 0.350 14.780 1.00 94.44 94 ARG A CA 1
ATOM 744 C C . ARG A 1 94 ? -19.858 -0.984 14.940 1.00 94.44 94 ARG A C 1
ATOM 746 O O . ARG A 1 94 ? -20.493 -1.977 15.290 1.00 94.44 94 ARG A O 1
ATOM 753 N N . LEU A 1 95 ? -18.539 -0.990 14.736 1.00 90.88 95 LEU A N 1
ATOM 754 C CA . LEU A 1 95 ? -17.728 -2.199 14.885 1.00 90.88 95 LEU A CA 1
ATOM 755 C C . LEU A 1 95 ? -17.670 -2.659 16.349 1.00 90.88 95 LEU A C 1
ATOM 757 O O . LEU A 1 95 ? -17.879 -3.834 16.626 1.00 90.88 95 LEU A O 1
ATOM 761 N N . SER A 1 96 ? -17.477 -1.732 17.293 1.00 92.50 96 SER A N 1
ATOM 762 C CA . SER A 1 96 ? -17.463 -2.042 18.729 1.00 92.50 96 SER A CA 1
ATOM 763 C C . SER A 1 96 ? -18.794 -2.628 19.200 1.00 92.50 96 SER A C 1
ATOM 765 O O . SER A 1 96 ? -18.811 -3.631 19.909 1.00 92.50 96 SER A O 1
ATOM 767 N N . LYS A 1 97 ? -19.917 -2.041 18.764 1.00 94.00 97 LYS A N 1
ATOM 768 C CA . LYS A 1 97 ? -21.260 -2.554 19.059 1.00 94.00 97 LYS A CA 1
ATOM 769 C C . LYS A 1 97 ? -21.451 -3.969 18.513 1.00 94.00 97 LYS A C 1
ATOM 771 O O . LYS A 1 97 ? -21.936 -4.825 19.242 1.00 94.00 97 LYS A O 1
ATOM 776 N N . LEU A 1 98 ? -21.050 -4.219 17.264 1.00 93.06 98 LEU A N 1
ATOM 777 C CA . LEU A 1 98 ? -21.116 -5.549 16.657 1.00 93.06 98 LEU A CA 1
ATOM 778 C C . LEU A 1 98 ? -20.313 -6.569 17.477 1.00 93.06 98 LEU A C 1
ATOM 780 O O . LEU A 1 98 ? -20.868 -7.579 17.886 1.00 93.06 98 LEU A O 1
ATOM 784 N N . CYS A 1 99 ? -19.042 -6.282 17.772 1.00 90.31 99 CYS A N 1
ATOM 785 C CA . CYS A 1 99 ? -18.168 -7.194 18.514 1.00 90.31 99 CYS A CA 1
ATOM 786 C C . CYS A 1 99 ? -18.681 -7.501 19.928 1.00 90.31 99 CYS A C 1
ATOM 788 O O . CYS A 1 99 ? -18.529 -8.623 20.403 1.00 90.31 99 CYS A O 1
ATOM 790 N N . ASN A 1 100 ? -19.292 -6.519 20.594 1.00 93.06 100 ASN A N 1
ATOM 791 C CA . ASN A 1 100 ? -19.858 -6.706 21.929 1.00 93.06 100 ASN A CA 1
ATOM 792 C C . ASN A 1 100 ? -21.165 -7.513 21.915 1.00 93.06 100 ASN A C 1
ATOM 794 O O . ASN A 1 100 ? -21.467 -8.163 22.909 1.00 93.06 100 ASN A O 1
ATOM 798 N N . ASN A 1 101 ? -21.910 -7.494 20.805 1.00 89.69 101 ASN A N 1
ATOM 799 C CA . ASN A 1 101 ? -23.146 -8.263 20.630 1.00 89.69 101 ASN A CA 1
ATOM 800 C C . ASN A 1 101 ? -22.904 -9.723 20.206 1.00 89.69 101 ASN A C 1
ATOM 802 O O . ASN A 1 101 ? -23.840 -10.513 20.207 1.00 89.69 101 ASN A O 1
ATOM 806 N N . SER A 1 102 ? -21.679 -10.075 19.812 1.00 75.00 102 SER A N 1
ATOM 807 C CA . SER A 1 102 ? -21.292 -11.438 19.416 1.00 75.00 102 SER A CA 1
ATOM 808 C C . SER A 1 102 ? -20.842 -12.313 20.599 1.00 75.00 102 SER A C 1
ATOM 810 O O . SER A 1 102 ? -20.169 -13.322 20.383 1.00 75.00 102 SER A O 1
ATOM 812 N N . ARG A 1 103 ? -21.150 -11.904 21.836 1.00 52.62 103 ARG A N 1
ATOM 813 C CA . ARG A 1 103 ? -20.947 -12.668 23.076 1.00 52.62 103 ARG A CA 1
ATOM 814 C C . ARG A 1 103 ? -22.281 -13.187 23.581 1.00 52.62 103 ARG A C 1
ATOM 816 O O . ARG A 1 103 ? -22.277 -14.322 24.097 1.00 52.62 103 ARG A O 1
#

Foldseek 3Di:
DVLVLLCVLVVDNDDDQFDCSLVLLQAPHRHNQVVQVVLPHPVLVVQLVVCCVVVVVVNNVLSVQLPDPPRHHRNSVVSSVVSVVVVVCVVVCVVVVVVVVVD

Organism: NCBI:txid1628268